Protein AF-A0A8T4SDI1-F1 (afdb_monomer_lite)

Sequence (104 aa):
MSYDIPQPLQHREEIMFRLTAQQLLYAFLFMPFAVLFMTKISADIATRITLAAIPVTIAVLFMFTHIPKKCRRIFRWFFWRNITDKRLKDYISARVEGGMIDVG

Structure (mmCIF, N/CA/C/O backbone):
data_AF-A0A8T4SDI1-F1
#
_entry.id   AF-A0A8T4SDI1-F1
#
loop_
_atom_site.group_PDB
_atom_site.id
_atom_site.type_symbol
_atom_site.label_atom_id
_atom_site.label_alt_id
_atom_site.label_comp_id
_atom_site.label_asym_id
_atom_site.label_entity_id
_atom_site.label_seq_id
_atom_site.pdbx_PDB_ins_code
_atom_site.Cartn_x
_atom_site.Cartn_y
_atom_site.Cartn_z
_atom_site.occupancy
_atom_site.B_iso_or_equiv
_atom_site.auth_seq_id
_atom_site.auth_comp_id
_atom_site.auth_asym_id
_atom_site.auth_atom_id
_atom_site.pdbx_PDB_model_num
ATOM 1 N N . MET A 1 1 ? -29.433 35.992 -0.426 1.00 45.41 1 MET A N 1
ATOM 2 C CA . MET A 1 1 ? -30.030 34.705 -0.833 1.00 45.41 1 MET A CA 1
ATOM 3 C C . MET A 1 1 ? -28.919 33.678 -0.784 1.00 45.41 1 MET A C 1
ATOM 5 O O . MET A 1 1 ? -28.048 33.709 -1.642 1.00 45.41 1 MET A O 1
ATOM 9 N N . SER A 1 2 ? -28.862 32.894 0.294 1.00 47.56 2 SER A N 1
ATOM 10 C CA . SER A 1 2 ? -27.897 31.799 0.411 1.00 47.56 2 SER A CA 1
ATOM 11 C C . SER A 1 2 ? -28.273 30.762 -0.640 1.00 47.56 2 SER A C 1
ATOM 13 O O . SER A 1 2 ? -29.428 30.346 -0.691 1.00 47.56 2 SER A O 1
ATOM 15 N N . TYR A 1 3 ? -27.353 30.434 -1.541 1.00 54.81 3 TYR A N 1
ATOM 16 C CA . TYR A 1 3 ? -27.588 29.400 -2.537 1.00 54.81 3 TYR A CA 1
ATOM 17 C C . TYR A 1 3 ? -27.452 28.050 -1.828 1.00 54.81 3 TYR A C 1
ATOM 19 O O . TYR A 1 3 ? -26.341 27.557 -1.640 1.00 54.81 3 TYR A O 1
ATOM 27 N N . ASP A 1 4 ? -28.574 27.496 -1.368 1.00 56.56 4 ASP A N 1
ATOM 28 C CA . ASP A 1 4 ? -28.628 26.137 -0.835 1.00 56.56 4 ASP A CA 1
ATOM 29 C C . ASP A 1 4 ? -28.369 25.164 -1.987 1.00 56.56 4 ASP A C 1
ATOM 31 O O . ASP A 1 4 ? -29.233 24.891 -2.823 1.00 56.56 4 ASP A O 1
ATOM 35 N N . ILE A 1 5 ? -27.132 24.677 -2.061 1.00 62.22 5 ILE A N 1
ATOM 36 C CA . ILE A 1 5 ? -26.731 23.630 -2.997 1.00 62.22 5 ILE A CA 1
ATOM 37 C C . ILE A 1 5 ? -27.644 22.421 -2.738 1.00 62.22 5 ILE A C 1
ATOM 39 O O . ILE A 1 5 ? -27.687 21.929 -1.606 1.00 62.22 5 ILE A O 1
ATOM 43 N N . PRO A 1 6 ? -28.375 21.908 -3.743 1.00 55.94 6 PRO A N 1
ATOM 44 C CA . PRO A 1 6 ? -29.265 20.787 -3.516 1.00 55.94 6 PRO A CA 1
ATOM 45 C C . PRO A 1 6 ? -28.454 19.560 -3.068 1.00 55.94 6 PRO A C 1
ATOM 47 O O . PRO A 1 6 ? -27.604 19.060 -3.807 1.00 55.94 6 PRO A O 1
ATOM 50 N N . GLN A 1 7 ? -28.777 19.027 -1.882 1.00 58.38 7 GLN A N 1
ATOM 51 C CA . GLN A 1 7 ? -28.210 17.797 -1.305 1.00 58.38 7 GLN A CA 1
ATOM 52 C C . GLN A 1 7 ? -28.065 16.589 -2.261 1.00 58.38 7 GLN A C 1
ATOM 54 O O . GLN A 1 7 ? -27.129 15.808 -2.056 1.00 58.38 7 GLN A O 1
ATOM 59 N N . PRO A 1 8 ? -28.883 16.392 -3.324 1.00 55.03 8 PRO A N 1
ATOM 60 C CA . PRO A 1 8 ? -28.626 15.317 -4.284 1.00 55.03 8 PRO A CA 1
ATOM 61 C C . PRO A 1 8 ? -27.302 15.439 -5.056 1.00 55.03 8 PRO A C 1
ATOM 63 O O . PRO A 1 8 ? -26.821 14.418 -5.539 1.00 55.03 8 PRO A O 1
ATOM 66 N N . LEU A 1 9 ? -26.685 16.622 -5.183 1.00 53.19 9 LEU A N 1
ATOM 67 C CA . LEU A 1 9 ? -25.373 16.756 -5.844 1.00 53.19 9 LEU A CA 1
ATOM 68 C C . LEU A 1 9 ? -24.229 16.210 -4.983 1.00 53.19 9 LEU A C 1
ATOM 70 O O . LEU A 1 9 ? -23.341 15.552 -5.513 1.00 53.19 9 LEU A O 1
ATOM 74 N N . GLN A 1 10 ? -24.311 16.369 -3.661 1.00 52.84 10 GLN A N 1
ATOM 75 C CA . GLN A 1 10 ? -23.310 15.858 -2.721 1.00 52.84 10 GLN A CA 1
ATOM 76 C C . GLN A 1 10 ? -23.289 14.316 -2.664 1.00 52.84 10 GLN A C 1
ATOM 78 O O . GLN A 1 10 ? -22.251 13.720 -2.409 1.00 52.84 10 GLN A O 1
ATOM 83 N N . HIS A 1 11 ? -24.417 13.656 -2.966 1.00 52.69 11 HIS A N 1
ATOM 84 C CA . HIS A 1 11 ? -24.495 12.193 -3.113 1.00 52.69 11 HIS A CA 1
ATOM 85 C C . HIS A 1 11 ? -24.103 11.694 -4.515 1.00 52.69 11 HIS A C 1
ATOM 87 O O . HIS A 1 11 ? -23.716 10.537 -4.672 1.00 52.69 11 HIS A O 1
ATOM 93 N N . ARG A 1 12 ? -24.180 12.534 -5.558 1.00 52.41 12 ARG A N 1
ATOM 94 C CA . ARG A 1 12 ? -23.766 12.143 -6.919 1.00 52.41 12 ARG A CA 1
ATOM 95 C C . ARG A 1 12 ? -22.253 12.166 -7.134 1.00 52.41 12 ARG A C 1
ATOM 97 O O . ARG A 1 12 ? -21.791 11.587 -8.116 1.00 52.41 12 ARG A O 1
ATOM 104 N N . GLU A 1 13 ? -21.477 12.740 -6.221 1.00 50.88 13 GLU A N 1
ATOM 105 C CA . GLU A 1 13 ? -20.014 12.619 -6.247 1.00 50.88 13 GLU A CA 1
ATOM 106 C C . GLU A 1 13 ? -19.544 11.171 -6.013 1.00 50.88 13 GLU A C 1
ATOM 108 O O . GLU A 1 13 ? -18.530 10.766 -6.579 1.00 50.88 13 GLU A O 1
ATOM 113 N N . GLU A 1 14 ? -20.325 10.332 -5.313 1.00 51.97 14 GLU A N 1
ATOM 114 C CA . GLU A 1 14 ? -20.070 8.880 -5.247 1.00 51.97 14 GLU A CA 1
ATOM 115 C C . GLU A 1 14 ? -20.247 8.184 -6.613 1.00 51.97 14 GLU A C 1
ATOM 117 O O . GLU A 1 14 ? -19.698 7.105 -6.853 1.00 51.97 14 GLU A O 1
ATOM 122 N N . ILE A 1 15 ? -20.991 8.799 -7.540 1.00 50.12 15 ILE A N 1
ATOM 123 C CA . ILE A 1 15 ? -21.420 8.181 -8.801 1.00 50.12 15 ILE A CA 1
ATOM 124 C C . ILE A 1 15 ? -20.485 8.522 -9.966 1.00 50.12 15 ILE A C 1
ATOM 126 O O . ILE A 1 15 ? -20.370 7.713 -10.887 1.00 50.12 15 ILE A O 1
ATOM 130 N N . MET A 1 16 ? -19.761 9.649 -9.937 1.00 53.94 16 MET A N 1
ATOM 131 C CA . MET A 1 16 ? -18.911 10.026 -11.079 1.00 53.94 16 MET A CA 1
ATOM 132 C C . MET A 1 16 ? -17.729 9.071 -11.317 1.00 53.94 16 MET A C 1
ATOM 134 O O . MET A 1 16 ? -17.269 8.972 -12.451 1.00 53.94 16 MET A O 1
ATOM 138 N N . PHE A 1 17 ? -17.280 8.319 -10.301 1.00 56.69 17 PHE A N 1
ATOM 139 C CA . PHE A 1 17 ? -16.121 7.421 -10.433 1.00 56.69 17 PHE A CA 1
ATOM 140 C C . PHE A 1 17 ? -16.331 5.965 -9.997 1.00 56.69 17 PHE A C 1
ATOM 142 O O . PHE A 1 17 ? -15.393 5.179 -10.120 1.00 56.69 17 PHE A O 1
ATOM 149 N N . ARG A 1 18 ? -17.512 5.563 -9.489 1.00 65.06 18 ARG A N 1
ATOM 150 C CA . ARG A 1 18 ? -17.739 4.225 -8.872 1.00 65.06 18 ARG A CA 1
ATOM 151 C C . ARG A 1 18 ? -16.685 3.829 -7.811 1.00 65.06 18 ARG A C 1
ATOM 153 O O . ARG A 1 18 ? -16.611 2.671 -7.404 1.00 65.06 18 ARG A O 1
ATOM 160 N N . LEU A 1 19 ? -15.874 4.786 -7.371 1.00 66.50 19 LEU A N 1
ATOM 161 C CA . LEU A 1 19 ? -14.751 4.645 -6.460 1.00 66.50 19 LEU A CA 1
ATOM 162 C C . LEU A 1 19 ? -15.026 5.561 -5.276 1.00 66.50 19 LEU A C 1
ATOM 164 O O . LEU A 1 19 ? -15.267 6.754 -5.436 1.00 66.50 19 LEU A O 1
ATOM 168 N N . THR A 1 20 ? -14.987 4.994 -4.079 1.00 78.06 20 THR A N 1
ATOM 169 C CA . THR A 1 20 ? -15.163 5.745 -2.834 1.00 78.06 20 THR A CA 1
ATOM 170 C C . THR A 1 20 ? -13.913 6.578 -2.531 1.00 78.06 20 THR A C 1
ATOM 172 O O . THR A 1 20 ? -12.790 6.165 -2.829 1.00 78.06 20 THR A O 1
ATOM 175 N N . ALA A 1 21 ? -14.067 7.719 -1.852 1.00 77.88 21 ALA A N 1
ATOM 176 C CA . ALA A 1 21 ? -12.930 8.544 -1.420 1.00 77.88 21 ALA A CA 1
ATOM 177 C C . ALA A 1 21 ? -11.908 7.759 -0.569 1.00 77.88 21 ALA A C 1
ATOM 179 O O . ALA A 1 21 ? -10.704 7.998 -0.641 1.00 77.88 21 ALA A O 1
ATOM 180 N N . GLN A 1 22 ? -12.372 6.763 0.197 1.00 77.00 22 GLN A N 1
ATOM 181 C CA . GLN A 1 22 ? -11.505 5.865 0.965 1.00 77.00 22 GLN A CA 1
ATOM 182 C C . GLN A 1 22 ? -10.602 5.020 0.062 1.00 77.00 22 GLN A C 1
ATOM 184 O O . GLN A 1 22 ? -9.422 4.861 0.361 1.00 77.00 22 GLN A O 1
ATOM 189 N N . GLN A 1 23 ? -11.132 4.505 -1.049 1.00 79.12 23 GLN A N 1
ATOM 190 C CA . GLN A 1 23 ? -10.346 3.761 -2.035 1.00 79.12 23 GLN A CA 1
ATOM 191 C C . GLN A 1 23 ? -9.273 4.656 -2.658 1.00 79.12 23 GLN A C 1
ATOM 193 O O . GLN A 1 23 ? -8.108 4.270 -2.726 1.00 79.12 23 GLN A O 1
ATOM 198 N N . LEU A 1 24 ? -9.643 5.879 -3.030 1.00 81.75 24 LEU A N 1
ATOM 199 C CA . LEU A 1 24 ? -8.721 6.873 -3.580 1.00 81.75 24 LEU A CA 1
ATOM 200 C C . LEU A 1 24 ? -7.584 7.231 -2.610 1.00 81.75 24 LEU A C 1
ATOM 202 O O . LEU A 1 24 ? -6.436 7.353 -3.031 1.00 81.75 24 LEU A O 1
ATOM 206 N N . LEU A 1 25 ? -7.871 7.309 -1.308 1.00 85.00 25 LEU A N 1
ATOM 207 C CA . LEU A 1 25 ? -6.855 7.537 -0.277 1.00 85.00 25 LEU A CA 1
ATOM 208 C C . LEU A 1 25 ? -5.830 6.393 -0.231 1.00 85.00 25 LEU A C 1
ATOM 210 O O . LEU A 1 25 ? -4.630 6.649 -0.147 1.00 85.00 25 LEU A O 1
ATOM 214 N N . TYR A 1 26 ? -6.271 5.136 -0.350 1.00 83.31 26 TYR A N 1
ATOM 215 C CA . TYR A 1 26 ? -5.344 4.003 -0.436 1.00 83.31 26 TYR A CA 1
ATOM 216 C C . TYR A 1 26 ? -4.481 4.065 -1.699 1.00 83.31 26 TYR A C 1
ATOM 218 O O . TYR A 1 26 ? -3.269 3.884 -1.601 1.00 83.31 26 TYR A O 1
ATOM 226 N N . ALA A 1 27 ? -5.060 4.383 -2.861 1.00 85.06 27 ALA A N 1
ATOM 227 C CA . ALA A 1 27 ? -4.279 4.582 -4.084 1.00 85.06 27 ALA A CA 1
ATOM 228 C C . ALA A 1 27 ? -3.212 5.670 -3.898 1.00 85.06 27 ALA A C 1
ATOM 230 O O . ALA A 1 27 ? -2.046 5.451 -4.222 1.00 85.06 27 ALA A O 1
ATOM 231 N N . PHE A 1 28 ? -3.590 6.803 -3.303 1.00 88.19 28 PHE A N 1
ATOM 232 C CA . PHE A 1 28 ? -2.676 7.905 -3.016 1.00 88.19 28 PHE A CA 1
ATOM 233 C C . PHE A 1 28 ? -1.548 7.511 -2.051 1.00 88.19 28 PHE A C 1
ATOM 235 O O . PHE A 1 28 ? -0.414 7.935 -2.236 1.00 88.19 28 PHE A O 1
ATOM 242 N N . LEU A 1 29 ? -1.821 6.663 -1.055 1.00 90.12 29 LEU A N 1
ATOM 243 C CA . LEU A 1 29 ? -0.808 6.196 -0.104 1.00 90.12 29 LEU A CA 1
ATOM 244 C C . LEU A 1 29 ? 0.258 5.306 -0.764 1.00 90.12 29 LEU A C 1
ATOM 246 O O . LEU A 1 29 ? 1.434 5.383 -0.412 1.00 90.12 29 LEU A O 1
ATOM 250 N N . PHE A 1 30 ? -0.144 4.453 -1.709 1.00 89.81 30 PHE A N 1
ATOM 251 C CA . PHE A 1 30 ? 0.755 3.489 -2.352 1.00 89.81 30 PHE A CA 1
ATOM 252 C C . PHE A 1 30 ? 1.389 4.003 -3.657 1.00 89.81 30 PHE A C 1
ATOM 254 O O . PHE A 1 30 ? 2.423 3.482 -4.083 1.00 89.81 30 PHE A O 1
ATOM 261 N N . MET A 1 31 ? 0.827 5.050 -4.270 1.00 89.50 31 MET A N 1
ATOM 262 C CA . MET A 1 31 ? 1.339 5.667 -5.500 1.00 89.50 31 MET A CA 1
ATOM 263 C C . MET A 1 31 ? 2.808 6.135 -5.402 1.00 89.50 31 MET A C 1
ATOM 265 O O . MET A 1 31 ? 3.566 5.827 -6.325 1.00 89.50 31 MET A O 1
ATOM 269 N N . PRO A 1 32 ? 3.275 6.806 -4.326 1.00 92.00 32 PRO A N 1
ATOM 270 C CA . PRO A 1 32 ? 4.660 7.270 -4.230 1.00 92.00 32 PRO A CA 1
ATOM 271 C C . PRO A 1 32 ? 5.673 6.132 -4.327 1.00 92.00 32 PRO A C 1
ATOM 273 O O . PRO A 1 32 ? 6.724 6.299 -4.937 1.00 92.00 32 PRO A O 1
ATOM 276 N N . PHE A 1 33 ? 5.343 4.956 -3.787 1.00 90.88 33 PHE A N 1
ATOM 277 C CA . PHE A 1 33 ? 6.207 3.780 -3.874 1.00 90.88 33 PHE A CA 1
ATOM 278 C C . PHE A 1 33 ? 6.336 3.292 -5.318 1.00 90.88 33 PHE A C 1
ATOM 280 O O . PHE A 1 33 ? 7.449 3.061 -5.786 1.00 90.88 33 PHE A O 1
ATOM 287 N N . ALA A 1 34 ? 5.225 3.209 -6.056 1.00 88.12 34 ALA A N 1
ATOM 288 C CA . ALA A 1 34 ? 5.250 2.845 -7.473 1.00 88.12 34 ALA A CA 1
ATOM 289 C C . ALA A 1 34 ? 6.055 3.857 -8.312 1.00 88.12 34 ALA A C 1
ATOM 291 O O . ALA A 1 34 ? 6.873 3.462 -9.145 1.00 88.12 34 ALA A O 1
ATOM 292 N N . VAL A 1 35 ? 5.885 5.158 -8.049 1.00 90.44 35 VAL A N 1
ATOM 293 C CA . VAL A 1 35 ? 6.640 6.231 -8.720 1.00 90.44 35 VAL A CA 1
ATOM 294 C C . VAL A 1 35 ? 8.127 6.167 -8.373 1.00 90.44 35 VAL A C 1
ATOM 296 O O . VAL A 1 35 ? 8.966 6.381 -9.246 1.00 90.44 35 VAL A O 1
ATOM 299 N N . LEU A 1 36 ? 8.485 5.842 -7.132 1.00 91.38 36 LEU A N 1
ATOM 300 C CA . LEU A 1 36 ? 9.879 5.713 -6.711 1.00 91.38 36 LEU A CA 1
ATOM 301 C C . LEU A 1 36 ? 10.558 4.537 -7.419 1.00 91.38 36 LEU A C 1
ATOM 303 O O . LEU A 1 36 ? 11.628 4.724 -7.998 1.00 91.38 36 LEU A O 1
ATOM 307 N N . PHE A 1 37 ? 9.923 3.360 -7.453 1.00 88.69 37 PHE A N 1
ATOM 308 C CA . PHE A 1 37 ? 10.457 2.196 -8.172 1.00 88.69 37 PHE A CA 1
ATOM 309 C C . PHE A 1 37 ? 10.605 2.463 -9.668 1.00 88.69 37 PHE A C 1
ATOM 311 O O . PHE A 1 37 ? 11.597 2.063 -10.275 1.00 88.69 37 PHE A O 1
ATOM 318 N N . MET A 1 38 ? 9.665 3.206 -10.250 1.00 86.00 38 MET A N 1
ATOM 319 C CA . MET A 1 38 ? 9.783 3.635 -11.634 1.00 86.00 38 MET A CA 1
ATOM 320 C C . MET A 1 38 ? 10.910 4.645 -11.818 1.00 86.00 38 MET A C 1
ATOM 322 O O . MET A 1 38 ? 11.710 4.464 -12.712 1.00 86.00 38 MET A O 1
ATOM 326 N N . THR A 1 39 ? 11.038 5.694 -11.015 1.00 88.25 39 THR A N 1
ATOM 327 C CA . THR A 1 39 ? 11.951 6.813 -11.331 1.00 88.25 39 THR A CA 1
ATOM 328 C C . THR A 1 39 ? 13.382 6.645 -10.825 1.00 88.25 39 THR A C 1
ATOM 330 O O . THR A 1 39 ? 14.296 7.213 -11.419 1.00 88.25 39 THR A O 1
ATOM 333 N N . LYS A 1 40 ? 13.599 5.907 -9.730 1.00 86.81 40 LYS A N 1
ATOM 334 C CA . LYS A 1 40 ? 14.900 5.856 -9.037 1.00 86.81 40 LYS A CA 1
ATOM 335 C C . LYS A 1 40 ? 15.719 4.603 -9.316 1.00 86.81 40 LYS A C 1
ATOM 337 O O . LYS A 1 40 ? 16.916 4.610 -9.051 1.00 86.81 40 LYS A O 1
ATOM 342 N N . ILE A 1 41 ? 15.110 3.546 -9.845 1.00 85.38 41 ILE A N 1
ATOM 343 C CA . ILE A 1 41 ? 15.819 2.299 -10.135 1.00 85.38 41 ILE A CA 1
ATOM 344 C C . ILE A 1 41 ? 16.372 2.344 -11.560 1.00 85.38 41 ILE A C 1
ATOM 346 O O . ILE A 1 41 ? 15.620 2.437 -12.526 1.00 85.38 41 ILE A O 1
ATOM 350 N N . SER A 1 42 ? 17.695 2.237 -11.687 1.00 83.69 42 SER A N 1
ATOM 351 C CA . SER A 1 42 ? 18.435 2.187 -12.958 1.00 83.69 42 SER A CA 1
ATOM 352 C C . SER A 1 42 ? 18.532 0.772 -13.545 1.00 83.69 42 SER A C 1
ATOM 354 O O . SER A 1 42 ? 19.525 0.424 -14.177 1.00 83.69 42 SER A O 1
ATOM 356 N N . ALA A 1 43 ? 17.545 -0.075 -13.268 1.00 83.31 43 ALA A N 1
ATOM 357 C CA . ALA A 1 43 ? 17.474 -1.435 -13.783 1.00 83.31 43 ALA A CA 1
ATOM 358 C C . ALA A 1 43 ? 16.620 -1.487 -15.059 1.00 83.31 43 ALA A C 1
ATOM 360 O O . ALA A 1 43 ? 15.989 -0.499 -15.449 1.00 83.31 43 ALA A O 1
ATOM 361 N N . ASP A 1 44 ? 16.607 -2.651 -15.706 1.00 90.25 44 ASP A N 1
ATOM 362 C CA . ASP A 1 44 ? 15.828 -2.873 -16.919 1.00 90.25 44 ASP A CA 1
ATOM 363 C C . ASP A 1 44 ? 14.330 -2.588 -16.697 1.00 90.25 44 ASP A C 1
ATOM 365 O O . ASP A 1 44 ? 13.793 -2.758 -15.595 1.00 90.25 44 ASP A O 1
ATOM 369 N N . ILE A 1 45 ? 13.641 -2.156 -17.753 1.00 86.81 45 ILE A N 1
ATOM 370 C CA . ILE A 1 45 ? 12.229 -1.754 -17.707 1.00 86.81 45 ILE A CA 1
ATOM 371 C C . ILE A 1 45 ? 11.363 -2.884 -17.141 1.00 86.81 45 ILE A C 1
ATOM 373 O O . ILE A 1 45 ? 10.495 -2.625 -16.303 1.00 86.81 45 ILE A O 1
ATOM 377 N N . ALA A 1 46 ? 11.644 -4.136 -17.516 1.00 89.25 46 ALA A N 1
ATOM 378 C CA . ALA A 1 46 ? 10.922 -5.295 -17.001 1.00 89.25 46 ALA A CA 1
ATOM 379 C C . ALA A 1 46 ? 11.028 -5.404 -15.470 1.00 89.25 46 ALA A C 1
ATOM 381 O O . ALA A 1 46 ? 10.024 -5.620 -14.790 1.00 89.25 46 ALA A O 1
ATOM 382 N N . THR A 1 47 ? 12.222 -5.180 -14.914 1.00 88.00 47 THR A N 1
ATOM 383 C CA . THR A 1 47 ? 12.450 -5.240 -13.460 1.00 88.00 47 THR A CA 1
ATOM 384 C C . THR A 1 47 ? 11.790 -4.086 -12.704 1.00 88.00 47 THR A C 1
ATOM 386 O O . THR A 1 47 ? 11.273 -4.273 -11.604 1.00 88.00 47 THR A O 1
ATOM 389 N N . ARG A 1 48 ? 11.731 -2.892 -13.304 1.00 88.69 48 ARG A N 1
ATOM 390 C CA . ARG A 1 48 ? 11.038 -1.735 -12.716 1.00 88.69 48 ARG A CA 1
ATOM 391 C C . ARG A 1 48 ? 9.531 -1.968 -12.651 1.00 88.69 48 ARG A C 1
ATOM 393 O O . ARG A 1 48 ? 8.914 -1.657 -11.633 1.00 88.69 48 ARG A O 1
ATOM 400 N N . ILE A 1 49 ? 8.946 -2.553 -13.699 1.00 89.62 49 ILE A N 1
ATOM 401 C CA . ILE A 1 49 ? 7.517 -2.898 -13.746 1.00 89.62 49 ILE A CA 1
ATOM 402 C C . ILE A 1 49 ? 7.171 -3.950 -12.696 1.00 89.62 49 ILE A C 1
ATOM 404 O O . ILE A 1 49 ? 6.205 -3.761 -11.959 1.0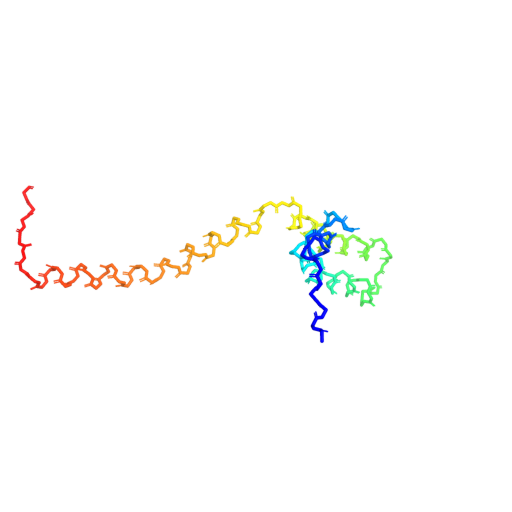0 89.62 49 ILE A O 1
ATOM 408 N N . THR A 1 50 ? 7.954 -5.022 -12.579 1.00 91.88 50 THR A N 1
ATOM 409 C CA . THR A 1 50 ? 7.681 -6.069 -11.583 1.00 91.88 50 THR A CA 1
ATOM 410 C C . THR A 1 50 ? 7.801 -5.544 -10.155 1.00 91.88 50 THR A C 1
ATOM 412 O O . THR A 1 50 ? 6.940 -5.842 -9.327 1.00 91.88 50 THR A O 1
ATOM 415 N N . LEU A 1 51 ? 8.789 -4.692 -9.870 1.00 90.00 51 LEU A N 1
ATOM 416 C CA . LEU A 1 51 ? 8.926 -4.037 -8.564 1.00 90.00 51 LEU A CA 1
ATOM 417 C C . LEU A 1 51 ? 7.778 -3.066 -8.266 1.00 90.00 51 LEU A C 1
ATOM 419 O O . LEU A 1 51 ? 7.245 -3.077 -7.158 1.00 90.00 51 LEU A O 1
ATOM 423 N N . ALA A 1 52 ? 7.350 -2.261 -9.242 1.00 90.56 52 ALA A N 1
ATOM 424 C CA . ALA A 1 52 ? 6.220 -1.347 -9.074 1.00 90.56 52 ALA A CA 1
ATOM 425 C C . A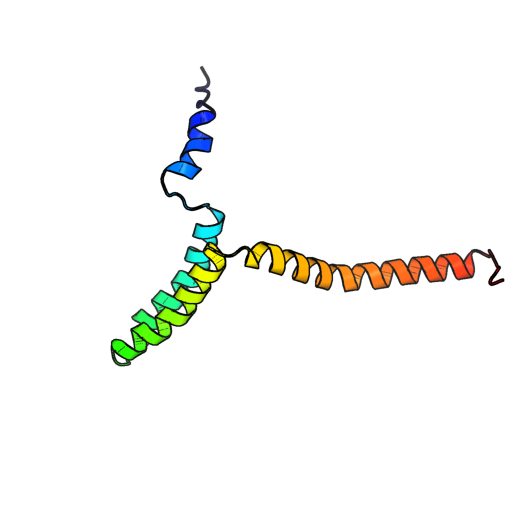LA A 1 52 ? 4.867 -2.076 -8.978 1.00 90.56 52 ALA A C 1
ATOM 427 O O . ALA A 1 52 ? 3.946 -1.572 -8.333 1.00 90.56 52 ALA A O 1
ATOM 428 N N . ALA A 1 53 ? 4.739 -3.272 -9.558 1.00 91.25 53 ALA A N 1
ATOM 429 C CA . ALA A 1 53 ? 3.524 -4.076 -9.466 1.00 91.25 53 ALA A CA 1
ATOM 430 C C . ALA A 1 53 ? 3.217 -4.509 -8.025 1.00 91.25 53 ALA A C 1
ATOM 432 O O . ALA A 1 53 ? 2.047 -4.649 -7.674 1.00 91.25 53 ALA A O 1
ATOM 433 N N . ILE A 1 54 ? 4.232 -4.666 -7.170 1.00 92.12 54 ILE A N 1
ATOM 434 C CA . ILE A 1 54 ? 4.055 -5.059 -5.765 1.00 92.12 54 ILE A CA 1
ATOM 435 C C . ILE A 1 54 ? 3.194 -4.035 -4.995 1.00 92.12 54 ILE A C 1
ATOM 437 O O . ILE A 1 54 ? 2.101 -4.404 -4.552 1.00 92.12 54 ILE A O 1
ATOM 441 N N . PRO A 1 55 ? 3.596 -2.753 -4.847 1.00 91.81 55 PRO A N 1
ATOM 442 C CA . PRO A 1 55 ? 2.785 -1.769 -4.132 1.00 91.81 55 PRO A CA 1
ATOM 443 C C . PRO A 1 55 ? 1.444 -1.499 -4.823 1.00 91.81 55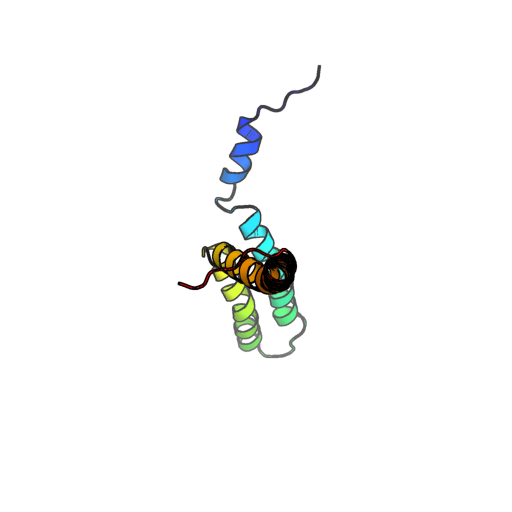 PRO A C 1
ATOM 445 O O . PRO A 1 55 ? 0.451 -1.277 -4.134 1.00 91.81 55 PRO A O 1
ATOM 448 N N . VAL A 1 56 ? 1.377 -1.571 -6.157 1.00 91.00 56 VAL A N 1
ATOM 449 C CA . VAL A 1 56 ? 0.117 -1.396 -6.902 1.00 91.00 56 VAL A CA 1
ATOM 450 C C . VAL A 1 56 ? -0.872 -2.517 -6.586 1.00 91.00 56 VAL A C 1
ATOM 452 O O . VAL A 1 56 ? -2.037 -2.247 -6.306 1.00 91.00 56 VAL A O 1
ATOM 455 N N . THR A 1 57 ? -0.419 -3.770 -6.556 1.00 90.88 57 THR A N 1
ATOM 456 C CA . THR A 1 57 ? -1.279 -4.919 -6.232 1.00 90.88 57 THR A CA 1
ATOM 457 C C . THR A 1 57 ? -1.788 -4.832 -4.795 1.00 90.88 57 THR A C 1
ATOM 459 O O . THR A 1 57 ? -2.963 -5.094 -4.535 1.00 90.88 57 THR A O 1
ATOM 462 N N . ILE A 1 58 ? -0.935 -4.395 -3.863 1.00 89.06 58 ILE A N 1
ATOM 463 C CA . ILE A 1 58 ? -1.337 -4.130 -2.476 1.00 89.06 58 ILE A CA 1
ATOM 464 C C . ILE A 1 58 ? -2.390 -3.016 -2.435 1.00 89.06 58 ILE A C 1
ATOM 466 O O . ILE A 1 58 ? -3.419 -3.184 -1.782 1.00 89.06 58 ILE A O 1
ATOM 470 N N . ALA A 1 59 ? -2.198 -1.917 -3.165 1.00 88.31 59 ALA A N 1
ATOM 471 C CA . ALA A 1 59 ? -3.173 -0.830 -3.233 1.00 88.31 59 ALA A CA 1
ATOM 472 C C . ALA A 1 59 ? -4.541 -1.322 -3.724 1.00 88.31 59 ALA A C 1
ATOM 474 O O . ALA A 1 59 ? -5.555 -1.076 -3.072 1.00 88.31 59 ALA A O 1
ATOM 475 N N . VAL A 1 60 ? -4.562 -2.087 -4.819 1.0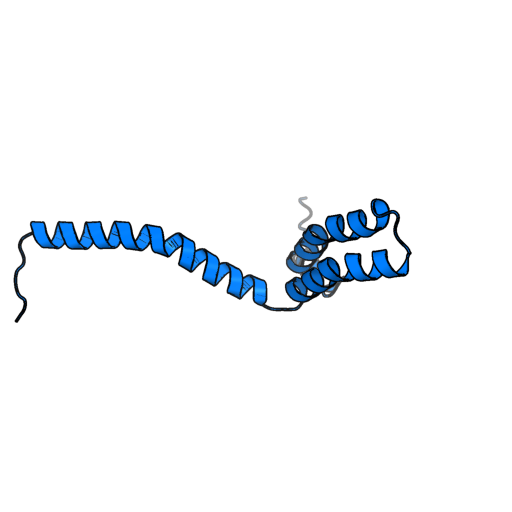0 88.31 60 VAL A N 1
ATOM 476 C CA . VAL A 1 60 ? -5.782 -2.674 -5.395 1.00 88.31 60 VAL A CA 1
ATOM 477 C C . VAL A 1 60 ? -6.459 -3.613 -4.396 1.00 88.31 60 VAL A C 1
ATOM 479 O O . VAL A 1 60 ? -7.667 -3.510 -4.177 1.00 88.31 60 VAL A O 1
ATOM 482 N N . LEU A 1 61 ? -5.696 -4.477 -3.720 1.00 87.50 61 LEU A N 1
ATOM 483 C CA . LEU A 1 61 ? -6.227 -5.333 -2.659 1.00 87.50 61 LEU A CA 1
ATOM 484 C C . LEU A 1 61 ? -6.881 -4.496 -1.556 1.00 87.50 61 LEU A C 1
ATOM 486 O O . LEU A 1 61 ? -8.019 -4.769 -1.184 1.00 87.50 61 LEU A O 1
ATOM 490 N N . PHE A 1 62 ? -6.223 -3.452 -1.059 1.00 84.44 62 PHE A N 1
ATOM 491 C CA . PHE A 1 62 ? -6.786 -2.586 -0.018 1.00 84.44 62 PHE A CA 1
ATOM 492 C C . PHE A 1 62 ? -8.008 -1.782 -0.488 1.00 84.44 62 PHE A C 1
ATOM 494 O O . PHE A 1 62 ? -8.907 -1.538 0.317 1.00 84.44 62 PHE A O 1
ATOM 501 N N . MET A 1 63 ? -8.073 -1.408 -1.768 1.00 82.62 63 MET A N 1
ATOM 502 C CA . MET A 1 63 ? -9.211 -0.694 -2.353 1.00 82.62 63 MET A CA 1
ATOM 503 C C . MET A 1 63 ? -10.445 -1.593 -2.495 1.00 82.62 63 MET A C 1
ATOM 505 O O . MET A 1 63 ? -11.551 -1.189 -2.135 1.00 82.62 63 MET A O 1
ATOM 509 N N . PHE A 1 64 ? -10.285 -2.809 -3.015 1.00 81.62 64 PHE A N 1
ATOM 510 C CA . PHE A 1 64 ? -11.427 -3.656 -3.381 1.00 81.62 64 PHE A CA 1
ATOM 511 C C . PHE A 1 64 ? -11.804 -4.696 -2.327 1.00 81.62 64 PHE A C 1
ATOM 513 O O . PHE A 1 64 ? -12.886 -5.277 -2.397 1.00 81.62 64 PHE A O 1
ATOM 520 N N . THR A 1 65 ? -10.970 -4.917 -1.313 1.00 78.88 65 THR A N 1
ATOM 521 C CA . THR A 1 65 ? -11.300 -5.835 -0.219 1.00 78.88 65 THR A CA 1
ATOM 522 C C . THR A 1 65 ? -11.757 -5.091 1.036 1.00 78.88 65 THR A C 1
ATOM 524 O O . THR A 1 65 ? -11.370 -3.963 1.321 1.00 78.88 65 THR A O 1
ATOM 527 N N . HIS A 1 66 ? -12.547 -5.760 1.879 1.00 68.62 66 HIS A N 1
ATOM 528 C CA . HIS A 1 66 ? -12.889 -5.271 3.222 1.00 68.62 66 HIS A CA 1
ATOM 529 C C . HIS A 1 66 ? -11.767 -5.477 4.259 1.00 68.62 66 HIS A C 1
ATOM 531 O O . HIS A 1 66 ? -12.013 -5.398 5.469 1.00 68.62 66 HIS A O 1
ATOM 537 N N . ILE A 1 67 ? -10.530 -5.721 3.814 1.00 67.19 67 ILE A N 1
ATOM 538 C CA . ILE A 1 67 ? -9.351 -5.832 4.681 1.00 67.19 67 ILE A CA 1
ATOM 539 C C . ILE A 1 67 ? -9.189 -4.608 5.598 1.00 67.19 67 ILE A C 1
ATOM 541 O O . ILE A 1 67 ? -8.961 -4.826 6.790 1.00 67.19 67 ILE A O 1
ATOM 545 N N . PRO A 1 68 ? -9.424 -3.349 5.168 1.00 66.50 68 PRO A N 1
ATOM 546 C CA . PRO A 1 68 ? -9.295 -2.199 6.061 1.00 66.50 68 PRO A CA 1
ATOM 547 C C . PRO A 1 68 ? -10.212 -2.269 7.288 1.00 66.50 68 PRO A C 1
ATOM 549 O O . PRO A 1 68 ? -9.810 -1.909 8.398 1.00 66.50 68 PRO A O 1
ATOM 552 N N . LYS A 1 69 ? -11.437 -2.791 7.117 1.00 68.62 69 LYS A N 1
ATOM 553 C CA . LYS A 1 69 ? -12.397 -2.980 8.216 1.00 68.62 69 LYS A CA 1
ATOM 554 C C . LYS A 1 69 ? -11.895 -4.039 9.206 1.00 68.62 69 LYS A C 1
ATOM 556 O O . LYS A 1 69 ? -11.991 -3.838 10.417 1.00 68.62 69 LYS A O 1
ATOM 561 N N . LYS A 1 70 ? -11.306 -5.136 8.710 1.00 68.25 70 LYS A N 1
ATOM 562 C CA . LYS A 1 70 ? -10.701 -6.187 9.550 1.00 68.25 70 LYS A CA 1
ATOM 563 C C . LYS A 1 70 ? -9.440 -5.690 10.267 1.00 68.25 70 LYS A C 1
ATOM 565 O O . LYS A 1 70 ? -9.311 -5.922 11.468 1.00 68.25 70 LYS A O 1
ATOM 570 N N . CYS A 1 71 ? -8.572 -4.945 9.584 1.00 70.56 71 CYS A N 1
ATOM 571 C CA . CYS A 1 71 ? -7.370 -4.353 10.173 1.00 70.56 71 CYS A CA 1
ATOM 572 C C . CYS A 1 71 ? -7.709 -3.361 11.289 1.00 70.56 71 CYS A C 1
ATOM 574 O O . CYS A 1 71 ? -7.113 -3.437 12.358 1.00 70.56 71 CYS A O 1
ATOM 576 N N . ARG A 1 72 ? -8.723 -2.497 11.116 1.00 71.69 72 ARG A N 1
ATOM 577 C CA . ARG A 1 72 ? -9.188 -1.613 12.203 1.00 71.69 72 ARG A CA 1
ATOM 578 C C . ARG A 1 72 ? -9.684 -2.387 13.420 1.00 71.69 72 ARG A C 1
ATOM 580 O O . ARG A 1 72 ? -9.445 -1.947 14.540 1.00 71.69 72 ARG A O 1
ATOM 587 N N . ARG A 1 73 ? -10.359 -3.525 13.224 1.00 74.44 73 ARG A N 1
ATOM 588 C CA . ARG A 1 73 ? -10.816 -4.384 14.328 1.00 74.44 73 ARG A CA 1
ATOM 589 C C . ARG A 1 73 ? -9.640 -4.994 15.088 1.00 74.44 73 ARG A C 1
ATOM 591 O O . ARG A 1 73 ? -9.641 -4.954 16.311 1.00 74.44 73 ARG A O 1
ATOM 598 N N . ILE A 1 74 ? -8.640 -5.504 14.372 1.00 78.56 74 ILE A N 1
ATOM 599 C CA . ILE A 1 74 ? -7.420 -6.068 14.970 1.00 78.56 74 ILE A CA 1
ATOM 600 C C . ILE A 1 74 ? -6.635 -4.981 15.709 1.00 78.56 74 ILE A C 1
ATOM 602 O O . ILE A 1 74 ? -6.235 -5.183 16.849 1.00 78.56 74 ILE A O 1
ATOM 606 N N . PHE A 1 75 ? -6.480 -3.805 15.101 1.00 78.94 75 PHE A N 1
ATOM 607 C CA . PHE A 1 75 ? -5.770 -2.683 15.707 1.00 78.94 75 PHE A CA 1
ATOM 608 C C . PHE A 1 75 ? -6.479 -2.167 16.966 1.00 78.94 75 PHE A C 1
ATOM 610 O O . PHE A 1 75 ? -5.844 -1.968 17.998 1.00 78.94 75 PHE A O 1
ATOM 617 N N . ARG A 1 76 ? -7.811 -2.020 16.916 1.00 78.75 76 ARG A N 1
ATOM 618 C CA . ARG A 1 76 ? -8.633 -1.685 18.089 1.00 78.75 76 ARG A CA 1
ATOM 619 C C . ARG A 1 76 ? -8.509 -2.733 19.184 1.00 78.75 76 ARG A C 1
ATOM 621 O O . ARG A 1 76 ? -8.329 -2.360 20.334 1.00 78.75 76 ARG A O 1
ATOM 628 N N . TRP A 1 77 ? -8.583 -4.018 18.837 1.00 78.94 77 TRP A N 1
ATOM 629 C CA . TRP A 1 77 ? -8.405 -5.102 19.800 1.00 78.94 77 TRP A CA 1
ATOM 630 C C . TRP A 1 77 ? -7.024 -5.038 20.457 1.00 78.94 77 TRP A C 1
ATOM 632 O O . TRP A 1 77 ? -6.942 -5.068 21.677 1.00 78.94 77 TRP A O 1
ATOM 642 N N . PHE A 1 78 ? -5.953 -4.859 19.681 1.00 80.75 78 PHE A N 1
ATOM 643 C CA . PHE A 1 78 ? -4.590 -4.775 20.204 1.00 80.75 78 PHE A CA 1
ATOM 644 C C . PHE A 1 78 ? -4.386 -3.562 21.125 1.00 80.75 78 PHE A C 1
ATOM 646 O O . PHE A 1 78 ? -3.827 -3.697 22.212 1.00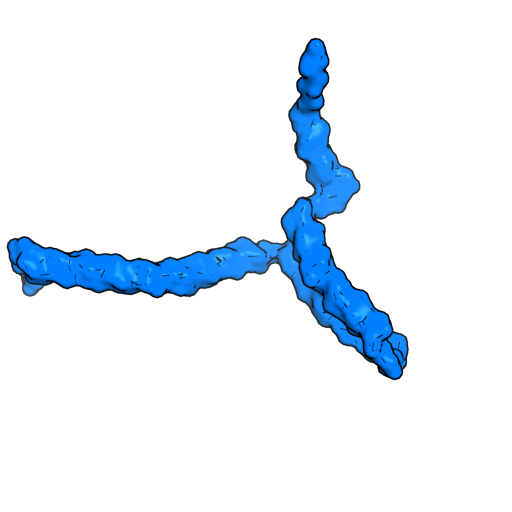 80.75 78 PHE A O 1
ATOM 653 N N . PHE A 1 79 ? -4.882 -2.387 20.727 1.00 75.62 79 PHE A N 1
ATOM 654 C CA . PHE A 1 79 ? -4.751 -1.160 21.514 1.00 75.62 79 PHE A CA 1
ATOM 655 C C . PHE A 1 79 ? -5.595 -1.197 22.795 1.00 75.62 79 PHE A C 1
ATOM 657 O O . PHE A 1 79 ? -5.106 -0.856 23.873 1.00 75.62 79 PHE A O 1
ATOM 664 N N . TRP A 1 80 ? -6.845 -1.665 22.708 1.00 71.88 80 TRP A N 1
ATOM 665 C CA . TRP A 1 80 ? -7.701 -1.794 23.887 1.00 71.88 80 TRP A CA 1
ATOM 666 C C . TRP A 1 80 ? -7.322 -2.957 24.792 1.00 71.88 80 TRP A C 1
ATOM 668 O O . TRP A 1 80 ? -7.602 -2.863 25.982 1.00 71.88 80 TRP A O 1
ATOM 678 N N . ARG A 1 81 ? -6.609 -3.982 24.308 1.00 65.69 81 ARG A N 1
ATOM 679 C CA . ARG A 1 81 ? -6.097 -5.055 25.173 1.00 65.69 81 ARG A CA 1
ATOM 680 C C . ARG A 1 81 ? -5.264 -4.492 26.326 1.00 65.69 81 ARG A C 1
ATOM 682 O O . ARG A 1 81 ? -5.476 -4.879 27.464 1.00 65.69 81 ARG A O 1
ATOM 689 N N . ASN A 1 82 ? -4.405 -3.509 26.054 1.00 61.53 82 ASN A N 1
ATOM 690 C CA . ASN A 1 82 ? -3.561 -2.886 27.081 1.00 61.53 82 ASN A CA 1
ATOM 691 C C . ASN A 1 82 ? -4.336 -1.999 28.071 1.00 61.53 82 ASN A C 1
ATOM 693 O O . ASN A 1 82 ? -3.909 -1.826 29.210 1.00 61.53 82 ASN A O 1
ATOM 697 N N . ILE A 1 83 ? -5.458 -1.412 27.646 1.00 63.31 83 ILE A N 1
ATOM 698 C CA . ILE A 1 83 ? -6.266 -0.511 28.484 1.00 63.31 83 ILE A CA 1
ATOM 699 C C . ILE A 1 83 ? -7.235 -1.317 29.354 1.00 63.31 83 ILE A C 1
ATOM 701 O O . ILE A 1 83 ? -7.417 -1.006 30.532 1.00 63.31 83 ILE A O 1
ATOM 705 N N . THR A 1 84 ? -7.844 -2.357 28.782 1.00 65.00 84 THR A N 1
ATOM 706 C CA . THR A 1 84 ? -8.759 -3.253 29.488 1.00 65.00 84 THR A CA 1
ATOM 707 C C . THR A 1 84 ? -8.033 -4.041 30.569 1.00 65.00 84 THR A C 1
ATOM 709 O O . THR A 1 84 ? -8.582 -4.159 31.653 1.00 65.00 84 THR A O 1
ATOM 712 N N . ASP A 1 85 ? -6.801 -4.501 30.331 1.00 66.75 85 ASP A N 1
ATOM 713 C CA . ASP A 1 85 ? -6.020 -5.249 31.327 1.00 66.75 85 ASP A CA 1
ATOM 714 C C . ASP A 1 85 ? -5.742 -4.411 32.591 1.00 66.75 85 ASP A C 1
ATOM 716 O O . ASP A 1 85 ? -6.039 -4.842 33.703 1.00 66.75 85 ASP A O 1
ATOM 720 N N . LYS A 1 86 ? -5.316 -3.147 32.425 1.00 68.12 86 LYS A N 1
ATOM 721 C CA . LYS A 1 86 ? -5.116 -2.214 33.550 1.00 68.12 86 LYS A CA 1
ATOM 722 C C . LYS A 1 86 ? -6.402 -1.945 34.328 1.00 68.12 86 LYS A C 1
ATOM 724 O O . LYS A 1 86 ? -6.424 -2.127 35.538 1.00 68.12 86 LYS A O 1
ATOM 729 N N . ARG A 1 87 ? -7.485 -1.559 33.639 1.00 68.19 87 ARG A N 1
ATOM 730 C CA . ARG A 1 87 ? -8.762 -1.278 34.316 1.00 68.19 87 ARG A CA 1
ATOM 731 C C . ARG A 1 87 ? -9.329 -2.518 34.994 1.00 68.19 87 ARG A C 1
ATOM 733 O O . ARG A 1 87 ? -9.832 -2.412 36.101 1.00 68.19 87 ARG A O 1
ATOM 740 N N . LEU A 1 88 ? -9.264 -3.681 34.349 1.00 70.38 88 LEU A N 1
ATOM 741 C CA . LEU A 1 88 ? -9.757 -4.933 34.919 1.00 70.38 88 LEU A CA 1
ATOM 742 C C . LEU A 1 88 ? -8.981 -5.294 36.189 1.00 70.38 88 LEU A C 1
ATOM 744 O O . LEU A 1 88 ? -9.592 -5.696 37.174 1.00 70.38 88 LEU A O 1
ATOM 748 N N . LYS A 1 89 ? -7.661 -5.088 36.189 1.00 71.50 89 LYS A N 1
ATOM 749 C CA . LYS A 1 89 ? -6.816 -5.293 37.365 1.00 71.50 89 LYS A CA 1
ATOM 750 C C . LYS A 1 89 ? -7.189 -4.352 38.513 1.00 71.50 89 LYS A C 1
ATOM 752 O O . LYS A 1 89 ? -7.341 -4.837 39.627 1.00 71.50 89 LYS A O 1
ATOM 757 N N . ASP A 1 90 ? -7.433 -3.074 38.219 1.00 73.75 90 ASP A N 1
ATOM 758 C CA . ASP A 1 90 ? -7.880 -2.078 39.205 1.00 73.75 90 ASP A CA 1
ATOM 759 C C . ASP A 1 90 ? -9.283 -2.401 39.763 1.00 73.75 90 ASP A C 1
ATOM 761 O O . ASP A 1 90 ? -9.540 -2.248 40.956 1.00 73.75 90 ASP A O 1
ATOM 765 N N . TYR A 1 91 ? -10.200 -2.896 38.922 1.00 76.19 91 TYR A N 1
ATOM 766 C CA . TYR A 1 91 ? -11.528 -3.348 39.358 1.00 76.19 91 TYR A CA 1
ATOM 767 C C . TYR A 1 91 ? -11.459 -4.608 40.230 1.00 76.19 91 TYR A C 1
ATOM 769 O O . TYR A 1 91 ? -12.209 -4.719 41.201 1.00 76.19 91 TYR A O 1
ATOM 777 N N . ILE A 1 92 ? -10.582 -5.560 39.897 1.00 75.00 92 ILE A N 1
ATOM 778 C CA . ILE A 1 92 ? -10.379 -6.774 40.695 1.00 75.00 92 ILE A CA 1
ATOM 779 C C . ILE A 1 92 ? -9.730 -6.415 42.037 1.00 75.00 92 ILE A C 1
ATOM 781 O O . ILE A 1 92 ? -10.216 -6.874 43.066 1.00 75.00 92 ILE A O 1
ATOM 785 N N . SER A 1 93 ? -8.702 -5.560 42.063 1.00 70.31 93 SER A N 1
ATOM 786 C CA . SER A 1 93 ? -8.056 -5.142 43.316 1.00 70.31 93 SER A CA 1
ATOM 787 C C . SER A 1 93 ? -8.994 -4.335 44.215 1.00 70.31 93 SER A C 1
ATOM 789 O O . SER A 1 93 ? -9.078 -4.623 45.404 1.00 70.31 93 SER A O 1
ATOM 791 N N . ALA A 1 94 ? -9.784 -3.412 43.654 1.00 72.25 94 ALA A N 1
ATOM 792 C CA . ALA A 1 94 ? -10.784 -2.658 44.415 1.00 72.25 94 ALA A CA 1
ATOM 793 C C . ALA A 1 94 ? -11.895 -3.558 44.987 1.00 72.25 94 ALA A C 1
ATOM 795 O O . ALA A 1 94 ? -12.421 -3.293 46.067 1.00 72.25 94 ALA A O 1
ATOM 796 N N . ARG A 1 95 ? -12.250 -4.648 44.289 1.00 65.38 95 ARG A N 1
ATOM 797 C CA . ARG A 1 95 ? -13.223 -5.634 44.785 1.00 65.38 95 ARG A CA 1
ATOM 798 C C . ARG A 1 95 ? -12.640 -6.561 45.855 1.00 65.38 95 ARG A C 1
ATOM 800 O O . ARG A 1 95 ? -13.381 -6.985 46.735 1.00 65.38 95 ARG A O 1
ATOM 807 N N . VAL A 1 96 ? -11.339 -6.848 45.795 1.00 64.31 96 VAL A N 1
ATOM 808 C CA . VAL A 1 96 ? -10.613 -7.615 46.822 1.00 64.31 96 VAL A CA 1
ATOM 809 C C . VAL A 1 96 ? -10.442 -6.799 48.111 1.00 64.31 96 VAL A C 1
ATOM 811 O O . VAL A 1 96 ? -10.604 -7.348 49.196 1.00 64.31 96 VAL A O 1
ATOM 814 N N . GLU A 1 97 ? -10.191 -5.491 48.018 1.00 58.22 97 GLU A N 1
ATOM 815 C CA . GLU A 1 97 ? -10.074 -4.599 49.186 1.00 58.22 97 GLU A CA 1
ATOM 816 C C . GLU A 1 97 ? -11.435 -4.194 49.784 1.00 58.22 97 GLU A C 1
ATOM 818 O O . GLU A 1 97 ? -11.541 -3.956 50.984 1.00 58.22 97 GLU A O 1
ATOM 823 N N . GLY A 1 98 ? -12.495 -4.153 48.969 1.00 63.41 98 GLY A N 1
ATOM 824 C CA . GLY A 1 98 ? -13.839 -3.714 49.363 1.00 63.41 98 GLY A CA 1
ATOM 825 C C . GLY A 1 98 ? -14.679 -4.710 50.171 1.00 63.41 98 GLY A C 1
ATOM 826 O O . GLY A 1 98 ? -15.851 -4.429 50.406 1.00 63.41 98 GLY A O 1
ATOM 827 N N . GLY A 1 99 ? -14.127 -5.857 50.582 1.00 63.84 99 GLY A N 1
ATOM 828 C CA . GLY A 1 99 ? -14.778 -6.770 51.526 1.00 63.84 99 GLY A CA 1
ATOM 829 C C . GLY A 1 99 ? -16.183 -7.232 51.117 1.00 63.84 99 GLY A C 1
ATOM 830 O O . GLY A 1 99 ? -17.159 -6.917 51.787 1.00 63.84 99 GLY A O 1
ATOM 831 N N . MET A 1 100 ? -16.292 -8.034 50.056 1.00 54.34 100 MET A N 1
ATOM 832 C CA . MET A 1 100 ? -17.416 -8.967 49.895 1.00 54.34 100 MET A CA 1
ATOM 833 C C . MET A 1 100 ? -16.872 -10.330 49.463 1.00 54.34 100 MET A C 1
ATOM 835 O O . MET A 1 100 ? -16.454 -10.519 48.321 1.00 54.34 100 MET A O 1
ATOM 839 N N . ILE A 1 101 ? -16.842 -11.244 50.429 1.00 64.50 101 ILE A N 1
ATOM 840 C CA . ILE A 1 101 ? -16.473 -12.660 50.323 1.00 64.50 101 ILE A CA 1
ATOM 841 C C . ILE A 1 101 ? -17.646 -13.419 49.677 1.00 64.50 101 ILE A C 1
ATOM 843 O O . ILE A 1 101 ? -18.784 -13.091 49.991 1.00 64.50 101 ILE A O 1
ATOM 847 N N . ASP A 1 102 ? -17.389 -14.377 48.779 1.00 48.81 102 ASP A N 1
ATOM 848 C CA . ASP A 1 102 ? -17.761 -15.804 48.929 1.00 48.81 102 ASP A CA 1
ATOM 849 C C . ASP A 1 102 ? -17.459 -16.566 47.631 1.00 48.81 102 ASP A C 1
ATOM 851 O O . ASP A 1 102 ? -18.034 -16.285 46.580 1.00 48.81 102 ASP A O 1
ATOM 855 N N . VAL A 1 103 ? -16.527 -17.519 47.696 1.00 50.59 103 VAL A N 1
ATOM 856 C CA . VAL A 1 103 ? -16.330 -18.521 46.640 1.00 50.59 103 VAL A CA 1
ATOM 857 C C . VAL A 1 103 ? -16.842 -19.833 47.225 1.00 50.59 103 VAL A C 1
ATOM 859 O O . VAL A 1 103 ? -16.066 -20.628 47.752 1.00 50.59 103 VAL A O 1
ATOM 862 N N . GLY A 1 104 ? -18.168 -19.973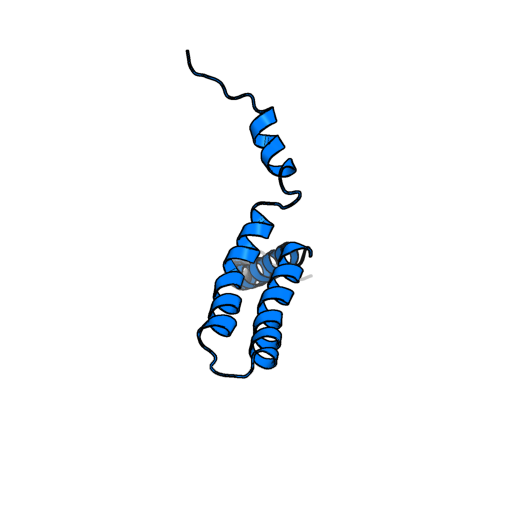 47.214 1.00 40.75 104 GLY A N 1
ATOM 863 C CA . GLY A 1 104 ? -18.886 -21.237 47.375 1.00 40.75 104 GLY A CA 1
ATOM 864 C C . GLY A 1 104 ? -19.328 -21.756 46.018 1.00 40.75 104 GLY A C 1
ATOM 865 O O . GLY A 1 104 ? -19.817 -20.926 45.216 1.00 40.75 104 GLY A O 1
#

Foldseek 3Di:
DPPPDPPVVVVCVCVPPVFDVQLVVLCVVLVVQLVCLVPPDPDDPVRSVVSSVVSVVVSVCSRPDPVVVVVVVVVCCVVVVVVCVVVVVVVVVCVVVVDDDDDD

pLDDT: mean 73.91, std 14.01, range [40.75, 92.12]

Radius of gyration: 25.23 Å; chains: 1; bounding box: 48×56×69 Å

Secondary structure (DSSP, 8-state):
------HHHHHHTTTTTS--HHHHHHHHHHHHHHHHHHHH--S-HHHHHHHHHHHHHHHHHHHHSSHHHHHHHHHHHHHHHHHHHHHHHHHHHHHHHTT-----